Protein AF-A0A2V9C7G0-F1 (afdb_monomer_lite)

Foldseek 3Di:
DPDDDPPQFKWKKWWWKDFDQKIKIWIWIDGVPDQKIKIKIAIAGNVDGQQFPFQWKKFKDAPPDTFWIWTAHRRRMTIDMGGDDPRIWMWTQDPDPRAIGTADPVDQDPDDDPGGDIHTPDMDTDRPDD

Secondary structure (DSSP, 8-state):
-PPP-----EEEEEEEEEETTEEEEEEEEEETT-S-EEEEEEEEESSSTT---TT-EEEEEETTEEEEEEE--TTSEEEEEE---SSEEEEE---STT--EEE-TTS------SSSPPEEEEEEEEE---

Structure (mmCIF, N/CA/C/O backbone):
data_AF-A0A2V9C7G0-F1
#
_entry.id   AF-A0A2V9C7G0-F1
#
loop_
_atom_site.group_PDB
_atom_site.id
_atom_site.type_symbol
_atom_site.label_atom_id
_atom_site.label_alt_id
_atom_site.label_comp_id
_atom_site.label_asym_id
_atom_site.label_entity_id
_atom_site.label_seq_id
_atom_site.pdbx_PDB_ins_code
_atom_site.Cartn_x
_atom_site.Cartn_y
_atom_site.Cartn_z
_atom_site.occupancy
_atom_site.B_iso_or_equiv
_atom_site.auth_seq_id
_atom_site.auth_comp_id
_atom_site.auth_asym_id
_atom_site.auth_atom_id
_atom_site.pdbx_PDB_model_num
ATOM 1 N N . MET A 1 1 ? 37.658 14.203 0.163 1.00 39.94 1 MET A N 1
ATOM 2 C CA . MET A 1 1 ? 37.012 14.016 -1.154 1.00 39.94 1 MET A CA 1
ATOM 3 C C . MET A 1 1 ? 35.576 13.573 -0.912 1.00 39.94 1 MET A C 1
ATOM 5 O O . MET A 1 1 ? 35.425 12.513 -0.314 1.00 39.94 1 MET A O 1
ATOM 9 N N . PRO A 1 2 ? 34.526 14.333 -1.267 1.00 54.69 2 PRO A N 1
ATOM 10 C CA . PRO A 1 2 ? 33.180 13.785 -1.199 1.00 54.69 2 PRO A CA 1
ATOM 11 C C . PRO A 1 2 ? 33.005 12.821 -2.377 1.00 54.69 2 PRO A C 1
ATOM 13 O O . PRO A 1 2 ? 33.189 13.199 -3.533 1.00 54.69 2 PRO A O 1
ATOM 16 N N . ALA A 1 3 ? 32.723 11.554 -2.070 1.00 47.22 3 ALA A N 1
ATOM 17 C CA . ALA A 1 3 ? 32.370 10.556 -3.067 1.00 47.22 3 ALA A CA 1
ATOM 18 C C . ALA A 1 3 ? 31.130 11.045 -3.825 1.00 47.22 3 ALA A C 1
ATOM 20 O O . ALA A 1 3 ? 30.117 11.385 -3.212 1.00 47.22 3 ALA A O 1
ATOM 21 N N . GLY A 1 4 ? 31.244 11.130 -5.152 1.00 45.44 4 GLY A N 1
ATOM 22 C CA . GLY A 1 4 ? 30.190 11.617 -6.029 1.00 45.44 4 GLY A CA 1
ATOM 23 C C . GLY A 1 4 ? 28.888 10.864 -5.784 1.00 45.44 4 GLY A C 1
ATOM 24 O O . GLY A 1 4 ? 28.797 9.656 -6.002 1.00 45.44 4 GLY A O 1
ATOM 25 N N . LEU A 1 5 ? 27.880 11.602 -5.329 1.00 48.66 5 LEU A N 1
ATOM 26 C CA . LEU A 1 5 ? 26.501 11.156 -5.256 1.00 48.66 5 LEU A CA 1
ATOM 27 C C . LEU A 1 5 ? 26.054 10.822 -6.684 1.00 48.66 5 LEU A C 1
ATOM 29 O O . LEU A 1 5 ? 25.710 11.716 -7.456 1.00 48.66 5 LEU A O 1
ATOM 33 N N . ARG A 1 6 ? 26.059 9.538 -7.057 1.00 52.34 6 ARG A N 1
ATOM 34 C CA . ARG A 1 6 ? 25.324 9.051 -8.232 1.00 52.34 6 ARG A CA 1
ATOM 35 C C . ARG A 1 6 ? 23.835 9.219 -7.929 1.00 52.34 6 ARG A C 1
ATOM 37 O O . ARG A 1 6 ? 23.171 8.299 -7.470 1.00 52.34 6 ARG A O 1
ATOM 44 N N . THR A 1 7 ? 23.314 10.426 -8.124 1.00 52.03 7 THR A N 1
ATOM 45 C CA . THR A 1 7 ? 21.881 10.704 -8.026 1.00 52.03 7 THR A CA 1
ATOM 46 C C . THR A 1 7 ? 21.222 10.152 -9.284 1.00 52.03 7 THR A C 1
ATOM 48 O O . THR A 1 7 ? 21.052 10.842 -10.285 1.00 52.03 7 THR A O 1
ATOM 51 N N . GLN A 1 8 ? 20.893 8.859 -9.266 1.00 56.69 8 GLN A N 1
ATOM 52 C CA . GLN A 1 8 ? 20.008 8.287 -10.273 1.00 56.69 8 GLN A CA 1
ATOM 53 C C . GLN A 1 8 ? 18.669 9.019 -10.176 1.00 56.69 8 GLN A C 1
ATOM 55 O O . GLN A 1 8 ? 18.016 9.008 -9.134 1.00 56.69 8 GLN A O 1
ATOM 60 N N . GLN A 1 9 ? 18.288 9.702 -11.254 1.00 58.84 9 GLN A N 1
ATOM 61 C CA . GLN A 1 9 ? 17.050 10.468 -11.316 1.00 58.84 9 GLN A CA 1
ATOM 62 C C . GLN A 1 9 ? 15.864 9.540 -11.014 1.00 58.84 9 GLN A C 1
ATOM 64 O O . GLN A 1 9 ? 15.543 8.640 -11.796 1.00 58.84 9 GLN A O 1
ATOM 69 N N . ARG A 1 10 ? 15.240 9.742 -9.852 1.00 65.94 10 ARG A N 1
ATOM 70 C CA . ARG A 1 10 ? 14.148 8.915 -9.338 1.00 65.94 10 ARG A CA 1
ATOM 71 C C . ARG A 1 10 ? 12.840 9.667 -9.532 1.00 65.94 10 ARG A C 1
ATOM 73 O O . ARG A 1 10 ? 12.635 10.748 -8.983 1.00 65.94 10 ARG A O 1
ATOM 80 N N . LEU A 1 11 ? 11.949 9.106 -10.344 1.00 72.19 11 LEU A N 1
ATOM 81 C CA . LEU A 1 11 ? 10.609 9.653 -10.522 1.00 72.19 11 LEU A CA 1
ATOM 82 C C . LEU A 1 11 ? 9.749 9.194 -9.352 1.00 72.19 11 LEU A C 1
ATOM 84 O O . LEU A 1 11 ? 9.569 7.991 -9.163 1.00 72.19 11 LEU A O 1
ATOM 88 N N . SER A 1 12 ? 9.196 10.141 -8.594 1.00 81.31 12 SER A N 1
ATOM 89 C CA . SER A 1 12 ? 8.326 9.829 -7.462 1.00 81.31 12 SER A CA 1
ATOM 90 C C . SER A 1 12 ? 6.894 10.308 -7.700 1.00 81.31 12 SER A C 1
ATOM 92 O O . SER A 1 12 ? 6.633 11.384 -8.251 1.00 81.31 12 SER A O 1
ATOM 94 N N . ARG A 1 13 ? 5.927 9.475 -7.317 1.00 84.75 13 ARG A N 1
ATOM 95 C CA . ARG A 1 13 ? 4.498 9.801 -7.359 1.00 84.75 13 ARG A CA 1
ATOM 96 C C . ARG A 1 13 ? 3.891 9.510 -6.011 1.00 84.75 13 ARG A C 1
ATOM 98 O O . ARG A 1 13 ? 4.051 8.406 -5.505 1.00 84.75 13 ARG A O 1
ATOM 105 N N . GLN A 1 14 ? 3.183 10.487 -5.470 1.00 86.94 14 GLN A N 1
ATOM 106 C CA . GLN A 1 14 ? 2.513 10.368 -4.188 1.00 86.94 14 GLN A CA 1
ATOM 107 C C . GLN A 1 14 ? 1.003 10.439 -4.375 1.00 86.94 14 GLN A C 1
ATOM 109 O O . GLN A 1 14 ? 0.501 11.265 -5.146 1.00 86.94 14 GLN A O 1
ATOM 114 N N . TYR A 1 15 ? 0.294 9.574 -3.662 1.00 85.75 15 TYR A N 1
ATOM 115 C CA . TYR A 1 15 ? -1.156 9.491 -3.657 1.00 85.75 15 TYR A CA 1
ATOM 116 C C . TYR A 1 15 ? -1.651 9.417 -2.224 1.00 85.75 15 TYR A C 1
ATOM 118 O O . TYR A 1 15 ? -1.187 8.583 -1.453 1.00 85.75 15 TYR A O 1
ATOM 126 N N . LEU A 1 16 ? -2.647 10.236 -1.906 1.00 85.06 16 LEU A N 1
ATOM 127 C CA . LEU A 1 16 ? -3.347 10.164 -0.636 1.00 85.06 1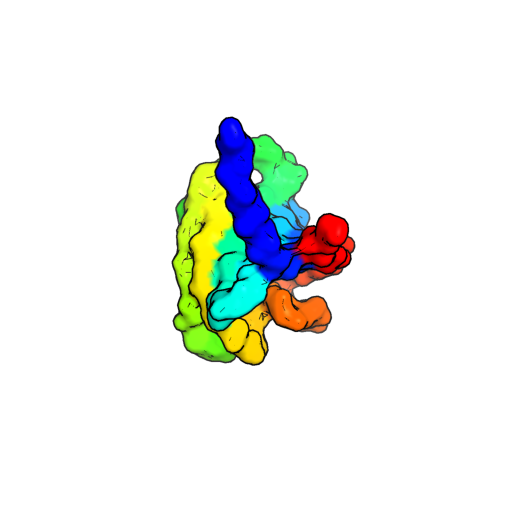6 LEU A CA 1
ATOM 128 C C . LEU A 1 16 ? -4.785 9.731 -0.886 1.00 85.06 16 LEU A C 1
ATOM 130 O O . LEU A 1 16 ? -5.549 10.412 -1.579 1.00 85.06 16 LEU A O 1
ATOM 134 N N . TYR A 1 17 ? -5.157 8.612 -0.281 1.00 83.19 17 TYR A N 1
ATOM 135 C CA . TYR A 1 17 ? -6.526 8.122 -0.248 1.00 83.19 17 TYR A CA 1
ATOM 136 C C . TYR A 1 17 ? -7.092 8.299 1.162 1.00 83.19 17 TYR A C 1
ATOM 138 O O . TYR A 1 17 ? -6.354 8.243 2.149 1.00 83.19 17 TYR A O 1
ATOM 146 N N . GLN A 1 18 ? -8.409 8.491 1.268 1.00 80.81 18 GLN A N 1
ATOM 147 C CA . GLN A 1 18 ? -9.125 8.510 2.551 1.00 80.81 18 GLN A CA 1
ATOM 148 C C . GLN A 1 18 ? -10.432 7.710 2.492 1.00 80.81 18 GLN A C 1
ATOM 150 O O . GLN A 1 18 ? -11.189 7.882 1.539 1.00 80.81 18 GLN A O 1
ATOM 155 N N . ALA A 1 19 ? -10.738 6.912 3.525 1.00 73.62 19 ALA A N 1
ATOM 156 C CA . ALA A 1 19 ? -12.109 6.488 3.814 1.00 73.62 19 ALA A CA 1
ATOM 157 C C . ALA A 1 19 ? -12.372 6.285 5.294 1.00 73.62 19 ALA A C 1
ATOM 159 O O . ALA A 1 19 ? -11.635 5.608 6.019 1.00 73.62 19 ALA A O 1
ATOM 160 N N . GLY A 1 20 ? -13.529 6.804 5.702 1.00 77.94 20 GLY A N 1
ATOM 161 C CA . GLY A 1 20 ? -13.915 6.850 7.099 1.00 77.94 20 GLY A CA 1
ATOM 162 C C . GLY A 1 20 ? -12.781 7.446 7.922 1.00 77.94 20 GLY A C 1
ATOM 163 O O . GLY A 1 20 ? -12.312 8.549 7.647 1.00 77.94 20 GLY A O 1
ATOM 164 N N . ASP A 1 21 ? -12.316 6.667 8.888 1.00 83.75 21 ASP A N 1
ATOM 165 C CA . ASP A 1 21 ? -11.341 7.118 9.870 1.00 83.75 21 ASP A CA 1
ATOM 166 C C . ASP A 1 21 ? -9.902 6.850 9.446 1.00 83.75 21 ASP A C 1
ATOM 168 O O . ASP A 1 21 ? -9.009 7.088 10.244 1.00 83.75 21 ASP A O 1
ATOM 172 N N . TYR A 1 22 ? -9.647 6.351 8.235 1.00 83.44 22 TYR A N 1
ATOM 173 C CA . TYR A 1 22 ? -8.292 6.028 7.805 1.00 83.44 22 TYR A CA 1
ATOM 174 C C . TYR A 1 22 ? -7.832 6.879 6.622 1.00 83.44 22 TYR A C 1
ATOM 176 O O . TYR A 1 22 ? -8.629 7.325 5.790 1.00 83.44 22 TYR A O 1
ATOM 184 N N . SER A 1 23 ? -6.518 7.062 6.546 1.00 87.50 23 SER A N 1
ATOM 185 C CA . SER A 1 23 ? -5.785 7.516 5.366 1.00 87.50 23 SER A CA 1
ATOM 186 C C . SER A 1 23 ? -4.804 6.438 4.905 1.00 87.50 23 SER A C 1
ATOM 188 O O . SER A 1 23 ? -4.327 5.630 5.704 1.00 87.50 23 SER A O 1
ATOM 190 N N . LEU A 1 24 ? -4.526 6.437 3.605 1.00 88.44 24 LEU A N 1
ATOM 191 C CA . LEU A 1 24 ? -3.502 5.624 2.973 1.00 88.44 24 LEU A CA 1
ATOM 192 C C . LEU A 1 24 ? -2.656 6.567 2.125 1.00 88.44 24 LEU A C 1
ATOM 194 O O . LEU A 1 24 ? -3.128 7.057 1.096 1.00 88.44 24 LEU A O 1
ATOM 198 N N . ASP A 1 25 ? -1.442 6.833 2.591 1.00 90.75 25 ASP A N 1
ATOM 199 C CA . ASP A 1 25 ? -0.419 7.526 1.814 1.00 90.75 25 ASP A CA 1
ATOM 200 C C . ASP A 1 25 ? 0.374 6.482 1.028 1.00 90.75 25 ASP A C 1
ATOM 202 O O . ASP A 1 25 ? 0.793 5.473 1.595 1.00 90.75 25 ASP A O 1
ATOM 206 N N . LEU A 1 26 ? 0.525 6.682 -0.279 1.00 91.19 26 LEU A N 1
ATOM 207 C CA . LEU A 1 26 ? 1.303 5.816 -1.159 1.00 91.19 26 LEU A CA 1
ATOM 208 C C . LEU A 1 26 ? 2.344 6.637 -1.893 1.00 91.19 26 LEU A C 1
ATOM 210 O O . LEU A 1 26 ? 2.012 7.623 -2.550 1.00 91.19 26 LEU A O 1
ATOM 214 N N . ARG A 1 27 ? 3.578 6.147 -1.893 1.00 91.06 27 ARG A N 1
ATOM 215 C CA . ARG A 1 27 ? 4.669 6.649 -2.711 1.00 91.06 27 ARG A CA 1
ATOM 216 C C . ARG A 1 27 ? 5.150 5.558 -3.652 1.00 91.06 27 ARG A C 1
ATOM 218 O O . ARG A 1 27 ? 5.508 4.464 -3.231 1.00 91.06 27 ARG A O 1
ATOM 225 N N . LEU A 1 28 ? 5.160 5.878 -4.937 1.00 89.62 28 LEU A N 1
ATOM 226 C CA . LEU A 1 28 ? 5.760 5.056 -5.972 1.00 89.62 28 LEU A CA 1
ATOM 227 C C . LEU A 1 28 ? 7.047 5.719 -6.420 1.00 89.62 28 LEU A C 1
ATOM 229 O O . LEU A 1 28 ? 7.030 6.886 -6.812 1.00 89.62 28 LEU A O 1
ATOM 233 N N . GLU A 1 29 ? 8.129 4.964 -6.398 1.00 88.88 29 GLU A N 1
ATOM 234 C CA . GLU A 1 29 ? 9.448 5.406 -6.810 1.00 88.88 29 GLU A CA 1
ATOM 235 C C . GLU A 1 29 ? 9.919 4.541 -7.967 1.00 88.88 29 GLU A C 1
ATOM 237 O O . GLU A 1 29 ? 9.961 3.315 -7.877 1.00 88.88 29 GLU A O 1
ATOM 242 N N . ASN A 1 30 ? 10.236 5.200 -9.076 1.00 83.38 30 ASN A N 1
ATOM 243 C CA . ASN A 1 30 ? 10.736 4.547 -10.269 1.00 83.38 30 ASN A CA 1
ATOM 244 C C . ASN A 1 30 ? 12.141 5.062 -10.552 1.00 83.38 30 ASN 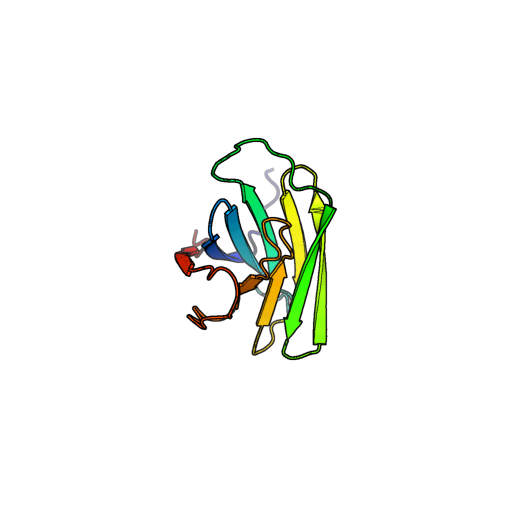A C 1
ATOM 246 O O . ASN A 1 30 ? 12.347 6.259 -10.775 1.00 83.38 30 ASN A O 1
ATOM 250 N N . GLU A 1 31 ? 13.105 4.156 -10.514 1.00 77.50 31 GLU A N 1
ATOM 251 C CA . GLU A 1 31 ? 14.497 4.463 -10.802 1.00 77.50 31 GLU A CA 1
ATOM 252 C C . GLU A 1 31 ? 14.758 4.307 -12.299 1.00 77.50 31 GLU A C 1
ATOM 254 O O . GLU A 1 31 ? 14.395 3.293 -12.898 1.00 77.50 31 GLU A O 1
ATOM 259 N N . ARG A 1 32 ? 15.379 5.311 -12.935 1.00 69.75 32 ARG A N 1
ATOM 260 C CA . ARG A 1 32 ? 15.751 5.192 -14.351 1.00 69.75 32 ARG A CA 1
ATOM 261 C C . ARG A 1 32 ? 16.673 3.987 -14.553 1.00 69.75 32 ARG A C 1
ATOM 263 O O . ARG A 1 32 ? 17.728 3.904 -13.935 1.00 69.75 32 ARG A O 1
ATOM 270 N N . GLY A 1 33 ? 16.280 3.098 -15.464 1.00 72.88 33 GLY A N 1
ATOM 271 C CA . GLY A 1 33 ? 17.020 1.874 -15.785 1.00 72.88 33 GLY A CA 1
ATOM 272 C C . GLY A 1 33 ? 16.591 0.648 -14.975 1.00 72.88 33 GLY A C 1
ATOM 273 O O . GLY A 1 33 ? 16.977 -0.459 -15.338 1.00 72.88 33 GLY A O 1
ATOM 274 N N . SER A 1 34 ? 15.756 0.813 -13.944 1.00 81.00 34 SER A N 1
ATOM 275 C CA . SER A 1 34 ? 15.121 -0.314 -13.261 1.00 81.00 34 SER A CA 1
ATOM 276 C C . SER A 1 34 ? 13.803 -0.682 -13.952 1.00 81.00 34 SER A C 1
ATOM 278 O O . SER A 1 34 ? 12.985 0.204 -14.216 1.00 81.00 34 SER A O 1
ATOM 280 N N . PRO A 1 35 ? 13.542 -1.975 -14.215 1.00 85.00 35 PRO A N 1
ATOM 281 C CA . PRO A 1 35 ? 12.226 -2.427 -14.654 1.00 85.00 35 PRO A CA 1
ATOM 282 C C . PRO A 1 35 ? 11.212 -2.467 -13.501 1.00 85.00 35 PRO A C 1
ATOM 284 O O . PRO A 1 35 ? 10.034 -2.715 -13.745 1.00 85.00 35 PRO A O 1
ATOM 287 N N . ARG A 1 36 ? 11.641 -2.249 -12.249 1.00 89.06 36 ARG A N 1
ATOM 288 C CA . ARG A 1 36 ? 10.793 -2.350 -11.058 1.00 89.06 36 ARG A CA 1
ATOM 289 C C . ARG A 1 36 ? 10.488 -0.999 -10.439 1.00 89.06 36 ARG A C 1
ATOM 291 O O . ARG A 1 36 ? 11.341 -0.120 -10.354 1.00 89.06 36 ARG A O 1
ATOM 298 N N . VAL A 1 37 ? 9.267 -0.902 -9.929 1.00 90.06 37 VAL A N 1
ATOM 299 C CA . VAL A 1 37 ? 8.771 0.217 -9.134 1.00 90.06 37 VAL A CA 1
ATOM 300 C C . VAL A 1 37 ? 8.828 -0.178 -7.666 1.00 90.06 37 VAL A C 1
ATOM 302 O O . VAL A 1 37 ? 8.258 -1.203 -7.282 1.00 90.06 37 VAL A O 1
ATOM 305 N N . ALA A 1 38 ? 9.440 0.663 -6.839 1.00 91.75 38 ALA A N 1
ATOM 306 C CA . ALA A 1 38 ? 9.307 0.568 -5.394 1.00 91.75 38 ALA A CA 1
ATOM 307 C C . ALA A 1 38 ? 8.001 1.245 -4.959 1.00 91.75 38 ALA A C 1
ATOM 309 O O . ALA A 1 38 ? 7.722 2.388 -5.324 1.00 91.75 38 ALA A O 1
ATOM 310 N N . LEU A 1 39 ? 7.182 0.532 -4.192 1.00 92.56 39 LEU A N 1
ATOM 311 C CA . LEU A 1 39 ? 5.953 1.036 -3.594 1.00 92.56 39 LEU A CA 1
ATOM 312 C C . LEU A 1 39 ? 6.110 1.028 -2.083 1.00 92.56 39 LEU A C 1
ATOM 314 O O . LEU A 1 39 ? 6.251 -0.028 -1.470 1.00 92.56 39 LEU A O 1
ATOM 318 N N . VAL A 1 40 ? 6.040 2.215 -1.498 1.00 93.75 40 VAL A N 1
ATOM 319 C CA . VAL A 1 40 ? 6.008 2.430 -0.054 1.00 93.75 40 VAL A CA 1
ATOM 320 C C . VAL A 1 40 ? 4.636 2.981 0.292 1.00 93.75 40 VAL A C 1
ATOM 322 O O . VAL A 1 40 ? 4.109 3.833 -0.425 1.00 93.75 40 VAL A O 1
ATOM 325 N N . GLY A 1 41 ? 4.035 2.497 1.368 1.00 92.69 41 GLY A N 1
ATOM 326 C CA . GLY A 1 41 ? 2.761 3.023 1.827 1.00 92.69 41 GLY A CA 1
ATOM 327 C C . GLY A 1 41 ? 2.652 3.069 3.335 1.00 92.69 41 GLY A C 1
ATOM 328 O O . GLY A 1 41 ? 3.314 2.309 4.035 1.00 92.69 41 GLY A O 1
ATOM 329 N N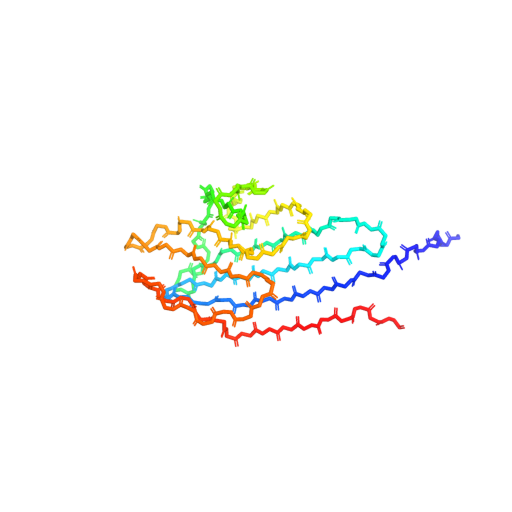 . GLN A 1 42 ? 1.787 3.953 3.823 1.00 92.25 42 GLN A N 1
ATOM 330 C CA . GLN A 1 42 ? 1.475 4.091 5.237 1.00 92.25 42 GLN A CA 1
ATOM 331 C C . GLN A 1 42 ? -0.036 4.150 5.451 1.00 92.25 42 GLN A C 1
ATOM 333 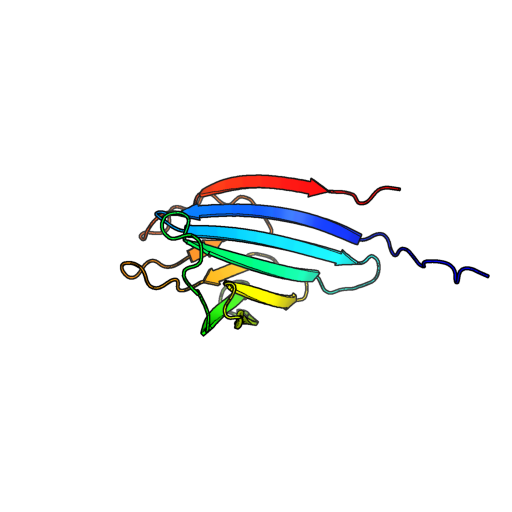O O . GLN A 1 42 ? -0.739 4.981 4.873 1.00 92.25 42 GLN A O 1
ATOM 338 N N . ILE A 1 43 ? -0.532 3.269 6.316 1.00 89.19 43 ILE A N 1
ATOM 339 C CA . ILE A 1 43 ? -1.926 3.227 6.757 1.00 89.19 43 ILE A CA 1
ATOM 340 C C . ILE A 1 43 ? -2.017 3.968 8.089 1.00 89.19 43 ILE A C 1
ATOM 342 O O . ILE A 1 43 ? -1.312 3.630 9.037 1.00 89.19 43 ILE A O 1
ATOM 346 N N . GLN A 1 44 ? -2.910 4.948 8.195 1.00 87.50 44 GLN A N 1
ATOM 347 C CA . GLN A 1 44 ? -3.076 5.740 9.417 1.00 87.50 44 GLN A CA 1
ATOM 348 C C . GLN A 1 44 ? -4.538 5.797 9.839 1.00 87.50 44 GLN A C 1
ATOM 350 O O . GLN A 1 44 ? -5.418 5.909 8.990 1.00 87.50 44 GLN A O 1
ATOM 355 N N . ASN A 1 45 ? -4.804 5.766 11.148 1.00 84.50 45 ASN A N 1
ATOM 356 C CA . ASN A 1 45 ? -6.113 6.114 11.697 1.00 84.50 45 ASN A CA 1
ATOM 357 C C . ASN A 1 45 ? -6.131 7.610 12.050 1.00 84.50 45 ASN A C 1
ATOM 359 O O . ASN A 1 45 ? -5.439 8.058 12.959 1.00 84.50 45 ASN A O 1
ATOM 363 N N . ARG A 1 46 ? -6.943 8.379 11.331 1.00 81.31 46 ARG A N 1
ATOM 364 C CA . ARG A 1 46 ? -7.106 9.829 11.453 1.00 81.31 46 ARG A CA 1
ATOM 365 C C . ARG A 1 46 ? -7.867 10.260 12.705 1.00 81.31 46 ARG A C 1
ATOM 367 O O . ARG A 1 46 ? -7.720 11.404 13.115 1.00 81.31 46 ARG A O 1
ATOM 374 N N . LYS A 1 47 ? -8.691 9.387 13.297 1.00 81.56 47 LYS A N 1
ATOM 375 C CA . LYS A 1 47 ? -9.408 9.680 14.553 1.00 81.56 47 LYS A CA 1
ATOM 376 C C . LYS A 1 47 ? -8.615 9.288 15.795 1.00 81.56 47 LYS A C 1
ATOM 378 O O . LYS A 1 47 ? -8.820 9.865 16.854 1.00 81.56 47 LYS A O 1
ATOM 383 N N . GLN A 1 48 ? -7.744 8.292 15.672 1.00 76.88 48 GLN A N 1
ATOM 384 C CA . GLN A 1 48 ? -6.922 7.767 16.758 1.00 76.88 48 GLN A CA 1
ATOM 385 C C . GLN A 1 48 ? -5.455 7.807 16.341 1.00 76.88 48 GLN A C 1
ATOM 387 O O . GLN A 1 48 ? -4.861 6.784 15.988 1.00 76.88 48 GLN A O 1
ATOM 392 N N . VAL A 1 49 ? -4.887 9.013 16.374 1.00 68.25 49 VAL A N 1
ATOM 393 C CA . VAL A 1 49 ? -3.460 9.235 16.130 1.00 68.25 49 VAL A CA 1
ATOM 394 C C . VAL A 1 49 ? -2.660 8.366 17.109 1.00 68.25 49 VAL A C 1
ATOM 396 O O . VAL A 1 49 ? -2.921 8.372 18.308 1.00 68.25 49 VAL A O 1
ATOM 399 N N . GLY A 1 50 ? -1.727 7.564 16.591 1.00 65.44 50 GLY A N 1
ATOM 400 C CA . GLY A 1 50 ? -0.905 6.649 17.394 1.00 65.44 50 GLY A CA 1
ATOM 401 C C . GLY A 1 50 ? -1.483 5.244 17.597 1.00 65.44 50 GLY A C 1
ATOM 402 O O . GLY A 1 50 ? -0.788 4.378 18.133 1.00 65.44 50 GLY A O 1
ATOM 403 N N . LYS A 1 51 ? -2.707 4.956 17.128 1.00 74.44 51 LYS A N 1
ATOM 404 C CA . LYS A 1 51 ? -3.193 3.571 17.080 1.00 74.44 51 LYS A CA 1
ATOM 405 C C . LYS A 1 51 ? -2.300 2.752 16.151 1.00 74.44 51 LYS A C 1
ATOM 407 O O . LYS A 1 51 ? -2.232 3.020 14.954 1.00 74.44 51 LYS A O 1
ATOM 412 N N . ARG A 1 52 ? -1.657 1.724 16.705 1.00 69.69 52 ARG A N 1
ATOM 413 C CA . ARG A 1 52 ? -0.811 0.806 15.939 1.00 69.69 52 ARG A CA 1
ATOM 414 C C . ARG A 1 52 ? -1.664 0.022 14.944 1.00 69.69 52 ARG A C 1
ATOM 416 O O . ARG A 1 52 ? -2.595 -0.678 15.338 1.00 69.69 52 ARG A O 1
ATOM 423 N N . LEU A 1 53 ? -1.323 0.130 13.665 1.00 72.38 53 LEU A N 1
ATOM 424 C CA . LEU A 1 53 ? -1.911 -0.645 12.568 1.00 72.38 53 LEU A CA 1
ATOM 425 C C . LEU A 1 53 ? -0.884 -1.645 12.041 1.00 72.38 53 LEU A C 1
ATOM 427 O O . LEU A 1 53 ? -0.614 -1.714 10.844 1.00 72.38 53 LEU A O 1
ATOM 431 N N . GLY A 1 54 ? -0.291 -2.394 12.970 1.00 78.12 54 GLY A N 1
ATOM 432 C CA . GLY A 1 54 ? 0.636 -3.471 12.655 1.00 78.12 54 GLY A CA 1
ATOM 433 C C . GLY A 1 54 ? -0.060 -4.711 12.133 1.00 78.12 54 GLY A C 1
ATOM 434 O O . GLY A 1 54 ? -1.233 -4.957 12.418 1.00 78.12 54 GLY A O 1
ATOM 435 N N . SER A 1 55 ? 0.702 -5.499 11.385 1.00 86.19 55 SER A N 1
ATOM 436 C CA . SER A 1 55 ? 0.293 -6.808 10.891 1.00 86.19 55 SER A CA 1
ATOM 437 C C . SER A 1 55 ? -0.896 -6.769 9.924 1.00 86.19 55 SER A C 1
ATOM 439 O O . SER A 1 55 ? -1.642 -7.742 9.821 1.00 86.19 55 SER A O 1
ATOM 441 N N . VAL A 1 56 ? -1.090 -5.660 9.200 1.00 87.25 56 VAL A N 1
ATOM 442 C CA . VAL A 1 56 ? -2.100 -5.570 8.137 1.00 87.25 56 VAL A CA 1
ATOM 443 C C . VAL A 1 56 ? -1.493 -6.128 6.849 1.00 87.25 56 VAL A C 1
ATOM 445 O O . VAL A 1 56 ? -0.527 -5.551 6.347 1.00 87.25 56 VAL A O 1
ATOM 448 N N . PRO A 1 57 ? -2.023 -7.229 6.287 1.00 90.88 57 PRO A N 1
ATOM 449 C CA . PRO A 1 57 ? -1.525 -7.760 5.027 1.00 90.88 57 PRO A CA 1
ATOM 450 C C . PRO A 1 57 ? -1.934 -6.840 3.877 1.00 90.88 57 PRO A C 1
ATOM 452 O O . PRO A 1 57 ? -3.090 -6.444 3.771 1.00 90.88 57 PRO A O 1
ATOM 455 N N . VAL A 1 58 ? -1.006 -6.531 2.987 1.00 91.50 58 VAL A N 1
ATOM 456 C CA . VAL A 1 58 ? -1.220 -5.704 1.802 1.00 91.50 58 VAL A CA 1
ATOM 457 C C . VAL A 1 58 ? -0.866 -6.520 0.572 1.00 91.50 58 VAL A C 1
ATOM 459 O O . VAL A 1 58 ? 0.178 -7.167 0.531 1.00 91.50 58 VAL A O 1
ATOM 462 N N . GLN A 1 59 ? -1.726 -6.495 -0.442 1.00 93.75 59 GLN A N 1
ATOM 463 C CA . GLN A 1 59 ? -1.497 -7.222 -1.691 1.00 93.75 59 GLN A CA 1
ATOM 464 C C . GLN A 1 59 ? -1.610 -6.271 -2.873 1.00 93.75 59 GLN A C 1
ATOM 466 O O . GLN A 1 59 ? -2.580 -5.526 -2.979 1.00 93.75 59 GLN A O 1
ATOM 471 N N . LEU A 1 60 ? -0.651 -6.323 -3.787 1.00 93.25 60 LEU A N 1
ATOM 472 C CA . LEU A 1 60 ? -0.745 -5.666 -5.080 1.00 93.25 60 LEU A CA 1
ATOM 473 C C . LEU A 1 60 ? -1.131 -6.699 -6.131 1.00 93.25 60 LEU A C 1
ATOM 475 O O . LEU A 1 60 ? -0.476 -7.731 -6.265 1.00 93.25 60 LEU A O 1
ATOM 479 N N . LEU A 1 61 ? -2.186 -6.413 -6.884 1.00 91.69 61 LEU A N 1
ATOM 480 C CA . LEU A 1 61 ? -2.714 -7.294 -7.913 1.00 91.69 61 LEU A CA 1
ATOM 481 C C . LEU A 1 61 ? -2.723 -6.616 -9.281 1.00 91.69 61 LEU A C 1
ATOM 483 O O . LEU A 1 61 ? -2.950 -5.413 -9.378 1.00 91.69 61 LEU A O 1
ATOM 487 N N . SER A 1 62 ? -2.579 -7.409 -10.341 1.00 89.06 62 SER A N 1
ATOM 488 C CA . SER A 1 62 ? -2.993 -7.055 -11.701 1.00 89.06 62 SER A CA 1
ATOM 489 C C . SER A 1 62 ? -4.055 -8.050 -12.152 1.00 89.06 62 SER A C 1
ATOM 491 O O . SER A 1 62 ? -3.822 -9.258 -12.226 1.00 89.06 62 SER A O 1
ATOM 493 N N . GLY A 1 63 ? -5.279 -7.565 -12.372 1.00 87.69 63 GLY A N 1
ATOM 494 C CA . GLY A 1 63 ? -6.416 -8.459 -12.595 1.00 87.69 63 GLY A CA 1
ATOM 495 C C . GLY A 1 63 ? -6.604 -9.416 -11.409 1.00 87.69 63 GLY A C 1
ATOM 496 O O . GLY A 1 63 ? -6.934 -8.963 -10.314 1.00 87.69 63 GLY A O 1
ATOM 497 N N . LYS A 1 64 ? -6.427 -10.724 -11.628 1.00 86.75 64 LYS A N 1
ATOM 498 C CA . LYS A 1 64 ? -6.516 -11.772 -10.588 1.00 86.75 64 LYS A CA 1
ATOM 499 C C . LYS A 1 64 ? -5.150 -12.217 -10.046 1.00 86.75 64 LYS A C 1
ATOM 501 O O . LYS A 1 64 ? -5.110 -12.959 -9.072 1.00 86.75 64 LYS A O 1
ATOM 506 N N . GLN A 1 65 ? -4.055 -11.792 -10.672 1.00 91.69 65 GLN A N 1
ATOM 507 C CA . GLN A 1 65 ? -2.706 -12.192 -10.291 1.00 91.69 65 GLN A CA 1
ATOM 508 C C . GLN A 1 65 ? -2.191 -11.295 -9.172 1.00 91.69 65 GLN A C 1
ATOM 510 O O . GLN A 1 65 ? -2.281 -10.072 -9.268 1.00 91.69 65 GLN A O 1
ATOM 515 N N . VAL A 1 66 ? -1.616 -11.898 -8.135 1.00 93.19 66 VAL A N 1
ATOM 516 C CA . VAL A 1 66 ? -0.863 -11.178 -7.107 1.00 93.19 66 VAL A CA 1
ATOM 517 C C . VAL A 1 66 ? 0.539 -10.907 -7.649 1.00 93.19 66 VAL A C 1
ATOM 519 O O . VAL A 1 66 ? 1.254 -11.841 -7.997 1.00 93.19 66 VAL A O 1
ATOM 522 N N . LEU A 1 67 ? 0.914 -9.633 -7.744 1.00 93.31 67 LEU A N 1
ATOM 523 C CA . LEU A 1 67 ? 2.245 -9.202 -8.176 1.00 93.31 67 LEU A CA 1
ATOM 524 C C . LEU A 1 67 ? 3.215 -9.077 -7.003 1.00 93.31 67 LEU A C 1
ATOM 526 O O . LEU A 1 67 ? 4.389 -9.389 -7.148 1.00 93.31 67 LEU A O 1
ATOM 530 N N . ALA A 1 68 ? 2.724 -8.610 -5.854 1.00 94.19 68 ALA A N 1
ATOM 531 C CA . ALA A 1 68 ? 3.524 -8.440 -4.651 1.00 94.19 68 ALA A CA 1
ATOM 532 C C . ALA A 1 68 ? 2.646 -8.475 -3.396 1.00 94.19 68 ALA A C 1
ATOM 534 O O . ALA A 1 68 ? 1.437 -8.222 -3.453 1.00 94.19 68 ALA A O 1
ATOM 535 N N . GLN A 1 69 ? 3.257 -8.787 -2.256 1.00 95.56 69 GLN A N 1
ATOM 536 C CA . GLN A 1 69 ? 2.607 -8.781 -0.950 1.00 95.56 69 GLN A CA 1
ATOM 537 C C . GLN A 1 69 ? 3.556 -8.208 0.098 1.00 95.56 69 GLN A C 1
ATOM 539 O O . GLN A 1 69 ? 4.768 -8.380 0.003 1.00 95.56 69 GLN A O 1
ATOM 544 N N . ALA A 1 70 ? 2.992 -7.552 1.102 1.00 95.25 70 ALA A N 1
ATOM 545 C CA . ALA A 1 70 ? 3.712 -7.089 2.277 1.00 95.25 70 ALA A CA 1
ATOM 546 C C . ALA A 1 70 ? 2.802 -7.159 3.501 1.00 95.25 70 ALA A C 1
ATOM 548 O O . ALA A 1 70 ? 1.590 -7.324 3.382 1.00 95.25 70 ALA A O 1
ATOM 549 N N . THR A 1 71 ? 3.382 -6.977 4.678 1.00 93.44 71 THR A N 1
ATOM 550 C CA . THR A 1 71 ? 2.638 -6.822 5.926 1.00 93.44 71 THR A CA 1
ATOM 551 C C . THR A 1 71 ? 3.088 -5.529 6.583 1.00 93.44 71 THR A C 1
ATOM 553 O O . THR A 1 71 ? 4.286 -5.256 6.625 1.00 93.44 71 THR A O 1
ATOM 556 N N . SER A 1 72 ? 2.145 -4.725 7.077 1.00 91.56 72 SER A N 1
ATOM 557 C CA . SER A 1 72 ? 2.491 -3.460 7.720 1.00 91.56 72 SER A CA 1
ATOM 558 C C . SER A 1 72 ? 3.227 -3.658 9.047 1.00 91.56 72 SER A C 1
ATOM 560 O O . SER A 1 72 ? 2.917 -4.561 9.832 1.00 91.56 72 SER A O 1
ATOM 562 N N . ASN A 1 73 ? 4.178 -2.771 9.329 1.00 92.19 73 ASN A N 1
ATOM 563 C CA . ASN A 1 73 ? 4.828 -2.667 10.631 1.00 92.19 73 ASN A CA 1
ATOM 564 C C . ASN A 1 73 ? 3.900 -1.993 11.665 1.00 92.19 73 ASN A C 1
ATOM 566 O O . ASN A 1 73 ? 2.794 -1.553 11.351 1.00 92.19 73 ASN A O 1
ATOM 570 N N . SER A 1 74 ? 4.348 -1.868 12.917 1.00 88.50 74 SER A N 1
ATOM 571 C CA . SER A 1 74 ? 3.568 -1.256 14.008 1.00 88.50 74 SER A CA 1
ATOM 572 C C . SER A 1 74 ? 3.145 0.201 13.756 1.00 88.50 74 SER A C 1
ATOM 574 O O . SER A 1 74 ? 2.158 0.645 14.350 1.00 88.50 74 SER A O 1
ATOM 576 N N . LEU A 1 75 ? 3.847 0.917 12.872 1.00 88.31 75 LEU A N 1
ATOM 577 C CA . LEU A 1 75 ? 3.548 2.283 12.428 1.00 88.31 75 LEU A CA 1
ATOM 578 C C . LEU A 1 75 ? 2.594 2.329 11.220 1.00 88.31 75 LEU A C 1
ATOM 580 O O . LEU A 1 75 ? 2.254 3.413 10.745 1.00 88.31 75 LEU A O 1
ATOM 584 N N . GLY A 1 76 ? 2.141 1.168 10.736 1.00 90.12 76 GLY A N 1
ATOM 585 C CA . GLY A 1 76 ? 1.261 1.046 9.576 1.00 90.12 76 GLY A CA 1
ATOM 586 C C . GLY A 1 76 ? 1.984 1.153 8.233 1.00 90.12 76 GLY A C 1
ATOM 587 O O . GLY A 1 76 ? 1.313 1.234 7.205 1.00 90.12 76 GLY A O 1
ATOM 588 N N . GLU A 1 77 ? 3.317 1.159 8.220 1.00 93.56 77 GLU A N 1
ATOM 589 C CA . GLU A 1 77 ? 4.121 1.270 7.002 1.00 93.56 77 GLU A CA 1
ATOM 590 C C . GLU A 1 77 ? 4.363 -0.096 6.370 1.00 93.56 77 GLU A C 1
ATOM 592 O O . GLU A 1 77 ? 4.541 -1.095 7.067 1.00 93.56 77 GLU A O 1
ATOM 597 N N . PHE A 1 78 ? 4.411 -0.141 5.045 1.00 94.25 78 PHE A N 1
ATOM 598 C CA . PHE A 1 78 ? 4.757 -1.327 4.276 1.00 94.25 78 PHE A CA 1
ATOM 599 C C . PHE A 1 78 ? 5.530 -0.932 3.019 1.00 94.25 78 PHE A C 1
ATOM 601 O O . PHE A 1 78 ? 5.382 0.175 2.497 1.00 94.25 78 PHE A O 1
ATOM 608 N N . GLN A 1 79 ? 6.326 -1.866 2.507 1.00 95.31 79 GLN A N 1
ATOM 609 C CA . GLN A 1 79 ? 7.088 -1.691 1.278 1.00 95.31 79 GLN A CA 1
ATOM 610 C C . GLN A 1 79 ? 7.019 -2.960 0.433 1.00 95.31 79 GLN A C 1
ATOM 612 O O . GLN A 1 79 ? 7.029 -4.070 0.963 1.00 95.31 79 GLN A O 1
ATOM 617 N N . MET A 1 80 ? 6.948 -2.788 -0.884 1.00 94.75 80 MET A N 1
ATOM 618 C CA . MET A 1 80 ? 7.046 -3.864 -1.864 1.00 94.75 80 MET A CA 1
ATOM 619 C C . MET A 1 80 ? 7.611 -3.348 -3.186 1.00 94.75 80 MET A C 1
ATOM 621 O O . MET A 1 80 ? 7.572 -2.151 -3.463 1.00 94.75 80 MET A O 1
ATOM 625 N N . GLU A 1 81 ? 8.086 -4.258 -4.027 1.00 93.81 81 GLU A N 1
ATOM 626 C CA . GLU A 1 81 ? 8.515 -3.956 -5.390 1.00 93.81 81 GLU A CA 1
ATOM 627 C C . GLU A 1 81 ? 7.706 -4.771 -6.388 1.00 93.81 81 GLU A C 1
ATOM 629 O O . GLU A 1 81 ? 7.298 -5.897 -6.103 1.00 93.81 81 GLU A O 1
ATOM 634 N N . TYR A 1 82 ? 7.471 -4.203 -7.566 1.00 92.00 82 TYR A N 1
ATOM 635 C CA . TYR A 1 82 ? 6.745 -4.881 -8.631 1.00 92.00 82 TYR A CA 1
ATOM 636 C C . TYR A 1 82 ? 7.162 -4.355 -10.003 1.00 92.00 82 TYR A C 1
ATOM 638 O O . TYR A 1 82 ? 7.637 -3.227 -10.140 1.00 92.00 82 TYR A O 1
ATOM 646 N N . GLU A 1 83 ? 6.953 -5.164 -11.035 1.00 89.75 83 GLU A N 1
ATOM 647 C CA . GLU A 1 83 ? 7.099 -4.721 -12.422 1.00 89.75 83 GLU A CA 1
ATOM 648 C C . GLU A 1 83 ? 5.816 -4.014 -12.890 1.00 89.75 83 GLU A C 1
ATOM 650 O O . GLU A 1 83 ? 4.714 -4.517 -12.631 1.00 89.75 83 GLU A O 1
ATOM 655 N N . PRO A 1 84 ? 5.911 -2.855 -13.572 1.00 84.62 84 PRO A N 1
ATOM 656 C CA . PRO A 1 84 ? 4.756 -2.129 -14.078 1.00 84.62 84 PRO A CA 1
ATOM 657 C C . PRO A 1 84 ? 3.806 -3.026 -14.872 1.00 84.62 84 PRO A C 1
ATOM 659 O O . PRO A 1 84 ? 4.189 -3.675 -15.840 1.00 84.62 84 PRO A O 1
ATOM 662 N N . SER A 1 85 ? 2.530 -3.002 -14.499 1.00 84.75 85 SER A N 1
ATOM 663 C CA . SER A 1 85 ? 1.479 -3.745 -15.190 1.00 84.75 85 SER A CA 1
ATOM 664 C C . SER A 1 85 ? 0.226 -2.889 -15.354 1.00 84.75 85 SER A C 1
ATOM 666 O O . SER A 1 85 ? 0.058 -1.853 -14.706 1.00 84.75 85 SER A O 1
ATOM 668 N N . LYS A 1 86 ? -0.671 -3.305 -16.250 1.00 82.44 86 LYS A N 1
ATOM 669 C CA . LYS A 1 86 ? -1.992 -2.687 -16.409 1.00 82.44 86 LYS A CA 1
ATOM 670 C C . LYS A 1 86 ? -2.930 -3.178 -15.302 1.00 82.44 86 LYS A C 1
ATOM 672 O O . LYS A 1 86 ? -2.733 -4.247 -14.729 1.00 82.44 86 LYS A O 1
ATOM 677 N N . HIS A 1 87 ? -3.982 -2.408 -15.026 1.00 84.00 87 HIS A N 1
ATOM 678 C CA . HIS A 1 87 ? -5.047 -2.777 -14.079 1.00 84.00 87 HIS A CA 1
ATOM 679 C C . HIS A 1 87 ? -4.547 -3.113 -12.666 1.00 84.00 87 HIS A C 1
ATOM 681 O O . HIS A 1 87 ? -5.039 -4.054 -12.035 1.00 84.00 87 HIS A O 1
ATOM 687 N N . LEU A 1 88 ? -3.571 -2.339 -12.186 1.00 86.62 88 LEU A N 1
ATOM 688 C CA . LEU A 1 88 ? -3.056 -2.478 -10.831 1.00 86.62 88 LEU A CA 1
ATOM 689 C C . LEU A 1 88 ? -4.139 -2.150 -9.808 1.00 86.62 88 LEU A C 1
ATOM 691 O O . LEU A 1 88 ? -4.893 -1.186 -9.981 1.00 86.62 88 LEU A O 1
ATOM 695 N N . ARG A 1 89 ? -4.194 -2.954 -8.748 1.00 88.62 89 ARG A N 1
ATOM 696 C CA . ARG A 1 89 ? -5.124 -2.818 -7.627 1.00 88.62 89 ARG A CA 1
ATOM 697 C C . ARG A 1 89 ? -4.401 -3.167 -6.340 1.00 88.62 89 ARG A C 1
ATOM 699 O O . ARG A 1 89 ? -3.876 -4.269 -6.212 1.00 88.62 89 ARG A O 1
ATOM 706 N N . LEU A 1 90 ? -4.342 -2.228 -5.405 1.00 88.31 90 LEU A N 1
ATOM 707 C CA . LEU A 1 90 ? -3.782 -2.452 -4.080 1.00 88.31 90 LEU A CA 1
ATOM 708 C C . LEU A 1 90 ? -4.912 -2.797 -3.111 1.00 88.31 90 LEU A C 1
ATOM 710 O O . LEU A 1 90 ? -5.869 -2.033 -2.966 1.00 88.31 90 LEU A O 1
ATOM 714 N N . TYR A 1 91 ? -4.774 -3.943 -2.456 1.00 86.12 91 TYR A N 1
ATOM 715 C CA . TYR A 1 91 ? -5.701 -4.468 -1.473 1.00 86.12 91 TYR A CA 1
ATOM 716 C C . TYR A 1 91 ? -5.164 -4.278 -0.060 1.00 86.12 91 TYR A C 1
ATOM 718 O O . TYR A 1 91 ? -4.100 -4.795 0.279 1.00 86.12 91 TYR A O 1
ATOM 726 N N . VAL A 1 92 ? -5.937 -3.570 0.767 1.00 85.62 92 VAL A N 1
ATOM 727 C CA . VAL A 1 92 ? -5.628 -3.327 2.182 1.00 85.62 92 VAL A CA 1
ATOM 728 C C . VAL A 1 92 ? -6.874 -3.647 3.028 1.00 85.62 92 VAL A C 1
ATOM 730 O O . VAL A 1 92 ? -7.849 -2.891 3.000 1.00 85.62 92 VAL A O 1
ATOM 733 N N . PRO A 1 93 ? -6.902 -4.761 3.779 1.00 77.50 93 PRO A N 1
ATOM 734 C CA . PRO A 1 93 ? -8.013 -5.148 4.635 1.00 77.50 93 PRO A CA 1
ATOM 735 C C . PRO A 1 93 ? -7.886 -4.469 6.004 1.00 77.50 93 PRO A C 1
ATOM 737 O O . PRO A 1 93 ? -7.510 -5.088 7.000 1.00 77.50 93 PRO A O 1
ATOM 740 N N . VAL A 1 94 ? -8.206 -3.178 6.075 1.00 70.81 94 VAL A N 1
ATOM 741 C CA . VAL A 1 94 ? -8.245 -2.471 7.362 1.00 70.81 94 VAL A CA 1
ATOM 742 C C . VAL A 1 94 ? -9.508 -2.896 8.115 1.00 70.81 94 VAL A C 1
ATOM 744 O O . VAL A 1 94 ? -10.631 -2.668 7.659 1.00 70.81 94 VAL A O 1
ATOM 747 N N . ARG A 1 95 ? -9.352 -3.541 9.277 1.00 61.28 95 ARG A N 1
ATOM 748 C CA . ARG A 1 95 ? -10.482 -4.007 10.097 1.00 61.28 95 ARG A CA 1
ATOM 749 C C . ARG A 1 95 ? -11.163 -2.831 10.805 1.00 61.28 95 ARG A C 1
ATOM 751 O O . ARG A 1 95 ? -10.976 -2.608 11.994 1.00 61.28 95 ARG A O 1
ATOM 758 N N . GLN A 1 96 ? -12.008 -2.104 10.084 1.00 50.56 96 GLN A N 1
ATOM 759 C CA . GLN A 1 96 ? -13.094 -1.330 10.680 1.00 50.56 96 GLN A CA 1
ATOM 760 C C . GLN A 1 96 ? -14.354 -1.561 9.844 1.00 50.56 96 GLN A C 1
ATOM 762 O O . GLN A 1 96 ? -14.427 -1.170 8.679 1.00 50.56 96 GLN A O 1
ATOM 767 N N . ALA A 1 97 ? -15.327 -2.264 10.430 1.00 44.50 97 ALA A N 1
ATOM 768 C CA . ALA A 1 97 ? -16.609 -2.600 9.804 1.00 44.50 97 ALA A CA 1
ATOM 769 C C . ALA A 1 97 ? -16.520 -3.369 8.459 1.00 44.50 97 ALA A C 1
ATOM 771 O O . ALA A 1 97 ? -17.302 -3.104 7.550 1.00 44.50 97 ALA A O 1
ATOM 772 N N . GLY A 1 98 ? -15.565 -4.300 8.300 1.00 46.38 98 GLY A N 1
ATOM 773 C CA . GLY A 1 98 ? -15.505 -5.190 7.123 1.00 46.38 98 GLY A CA 1
ATOM 774 C C . GLY A 1 98 ? -15.199 -4.496 5.787 1.00 46.38 98 GLY A C 1
ATOM 775 O O . GLY A 1 98 ? -15.527 -5.023 4.724 1.00 46.38 98 GLY A O 1
ATOM 776 N N . LYS A 1 99 ? -14.604 -3.299 5.821 1.00 51.25 99 LYS A N 1
ATOM 777 C CA . LYS A 1 99 ? -14.373 -2.482 4.624 1.00 51.25 99 LYS A CA 1
ATOM 778 C C . LYS A 1 99 ? -13.131 -2.952 3.860 1.00 51.25 99 LYS A C 1
ATOM 780 O O . LYS A 1 99 ? -12.091 -3.235 4.447 1.00 51.25 99 LYS A O 1
ATOM 785 N N . ARG A 1 100 ? -13.271 -3.054 2.537 1.00 54.75 100 ARG A N 1
ATOM 786 C CA . ARG A 1 100 ? -12.261 -3.548 1.589 1.00 54.75 100 ARG A CA 1
ATOM 787 C C . ARG A 1 100 ? -11.775 -2.377 0.748 1.00 54.75 100 ARG A C 1
ATOM 789 O O . ARG A 1 100 ? -12.597 -1.589 0.289 1.00 54.75 100 ARG A O 1
ATOM 796 N N . VAL A 1 101 ? -10.469 -2.281 0.540 1.00 60.03 101 VAL A N 1
ATOM 797 C CA . VAL A 1 101 ? -9.865 -1.201 -0.246 1.00 60.03 101 VAL A CA 1
ATOM 798 C C . VAL A 1 101 ? -9.311 -1.783 -1.533 1.00 60.03 101 VAL A C 1
ATOM 800 O O . VAL A 1 101 ? -8.622 -2.794 -1.490 1.00 60.03 101 VAL A O 1
ATOM 803 N N . ASP A 1 102 ? -9.649 -1.162 -2.656 1.00 61.34 102 ASP A N 1
ATOM 804 C CA . ASP A 1 102 ? -9.101 -1.455 -3.977 1.00 61.34 102 ASP A CA 1
ATOM 805 C C . ASP A 1 102 ? -8.745 -0.094 -4.584 1.00 61.34 102 ASP A C 1
ATOM 807 O O . ASP A 1 102 ? -9.634 0.706 -4.882 1.00 61.34 102 ASP A O 1
ATOM 811 N N . VAL A 1 103 ? -7.451 0.226 -4.641 1.00 64.00 103 VAL A N 1
ATOM 812 C CA . VAL A 1 103 ? -6.962 1.471 -5.254 1.00 64.00 103 VAL A CA 1
ATOM 813 C C . VAL A 1 103 ? -6.078 1.151 -6.443 1.00 64.00 103 VAL A C 1
ATOM 815 O O . VAL A 1 103 ? -5.247 0.249 -6.376 1.00 64.00 103 VAL A O 1
ATOM 818 N N . SER A 1 104 ? -6.234 1.903 -7.532 1.00 63.84 104 SER A N 1
ATOM 819 C CA . SER A 1 104 ? -5.384 1.762 -8.711 1.00 63.84 104 SER A CA 1
ATOM 820 C C . SER A 1 104 ? -4.194 2.723 -8.656 1.00 63.84 104 SER A C 1
ATOM 822 O O . SER A 1 104 ? -4.383 3.922 -8.847 1.00 63.84 104 SER A O 1
ATOM 824 N N . PRO A 1 105 ? -2.956 2.237 -8.451 1.00 57.53 105 PRO A N 1
ATOM 825 C CA . PRO A 1 105 ? -1.774 3.101 -8.402 1.00 57.53 105 PRO A CA 1
ATOM 826 C C . PRO A 1 105 ? -1.364 3.695 -9.768 1.00 57.53 105 PRO A C 1
ATOM 828 O O . PRO A 1 105 ? -0.521 4.594 -9.823 1.00 57.53 105 PRO A O 1
ATOM 831 N N . SER A 1 106 ? -1.953 3.225 -10.879 1.00 48.78 106 SER A N 1
ATOM 832 C CA . SER A 1 106 ? -1.636 3.677 -12.244 1.00 48.78 106 SER A CA 1
ATOM 833 C C . SER A 1 106 ? -2.593 4.731 -12.824 1.00 48.78 106 SER A C 1
ATOM 835 O O . SER A 1 106 ? -2.222 5.394 -13.790 1.00 48.78 106 SER A O 1
ATOM 837 N N . GLN A 1 107 ? -3.795 4.914 -12.265 1.00 46.91 107 GLN A N 1
ATOM 838 C CA . GLN A 1 107 ? -4.805 5.883 -12.725 1.00 46.91 107 GLN A CA 1
ATOM 839 C C . GLN A 1 107 ? -5.726 6.290 -11.560 1.00 46.91 107 GLN A C 1
ATOM 841 O O . GLN A 1 107 ? -6.064 5.429 -10.747 1.00 46.91 107 GLN A O 1
ATOM 846 N N . PRO A 1 108 ? -6.199 7.551 -11.487 1.00 37.31 108 PRO A N 1
ATOM 847 C CA . PRO A 1 108 ? -7.247 7.941 -10.548 1.00 37.31 108 PRO A CA 1
ATOM 848 C C . PRO A 1 108 ? -8.566 7.286 -10.977 1.00 37.31 108 PRO A C 1
ATOM 850 O O . PRO A 1 108 ? -9.352 7.856 -11.727 1.00 37.31 108 PRO A O 1
ATOM 853 N N . VAL A 1 109 ? -8.805 6.045 -10.555 1.00 43.19 109 VAL A N 1
ATOM 854 C CA . VAL A 1 109 ? -10.069 5.366 -10.837 1.00 43.19 109 VAL A CA 1
ATOM 855 C C . VAL A 1 109 ? -11.039 5.668 -9.703 1.00 43.19 109 VAL A C 1
ATOM 857 O O . VAL A 1 109 ? -11.001 5.053 -8.641 1.00 43.19 109 VAL A O 1
ATOM 860 N N . GLY A 1 110 ? -11.961 6.593 -9.959 1.00 37.91 110 GLY A N 1
ATOM 861 C CA . GLY A 1 110 ? -13.226 6.658 -9.241 1.00 37.91 110 GLY A CA 1
ATOM 862 C C . GLY A 1 110 ? -14.097 5.465 -9.635 1.00 37.91 110 GLY A C 1
ATOM 863 O O . GLY A 1 110 ? -14.976 5.599 -10.479 1.00 37.91 110 GLY A O 1
ATOM 864 N N . ARG A 1 111 ? -13.864 4.279 -9.058 1.00 40.84 111 ARG A N 1
ATOM 865 C CA . ARG A 1 111 ? -14.836 3.175 -9.132 1.00 40.84 111 ARG A CA 1
ATOM 866 C C . ARG A 1 111 ? -15.391 2.890 -7.753 1.00 40.84 111 ARG A C 1
ATOM 868 O O . ARG A 1 111 ? -14.700 2.410 -6.867 1.00 40.84 111 ARG A O 1
ATOM 875 N N . LYS A 1 112 ? -16.683 3.175 -7.622 1.00 39.44 112 LYS A N 1
ATOM 876 C CA . LYS A 1 112 ? -17.522 2.926 -6.454 1.00 39.44 112 LYS A CA 1
ATOM 877 C C . LYS A 1 112 ? -17.596 1.416 -6.191 1.00 39.44 112 LYS A C 1
ATOM 879 O O . LYS A 1 112 ? -18.430 0.719 -6.766 1.00 39.44 112 LYS A O 1
ATOM 884 N N . THR A 1 113 ? -16.715 0.885 -5.351 1.00 41.75 113 THR A N 1
ATOM 885 C CA . THR A 1 113 ? -16.880 -0.449 -4.765 1.00 41.75 113 THR A CA 1
ATOM 886 C C . T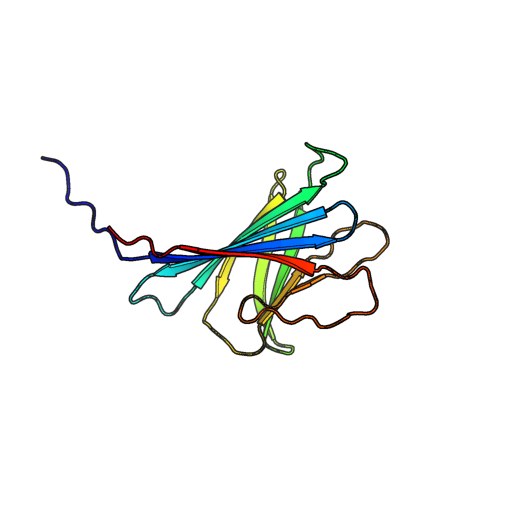HR A 1 113 ? -17.929 -0.378 -3.656 1.00 41.75 113 THR A C 1
ATOM 888 O O . THR A 1 113 ? -17.995 0.579 -2.881 1.00 41.75 113 THR A O 1
ATOM 891 N N . ARG A 1 114 ? -18.818 -1.380 -3.604 1.00 40.91 114 ARG A N 1
ATOM 892 C CA . ARG A 1 114 ? -19.841 -1.526 -2.557 1.00 40.91 114 ARG A CA 1
ATOM 893 C C . ARG A 1 114 ? -19.156 -1.900 -1.236 1.00 40.91 114 ARG A C 1
ATOM 895 O O . ARG A 1 114 ? -19.056 -3.067 -0.884 1.0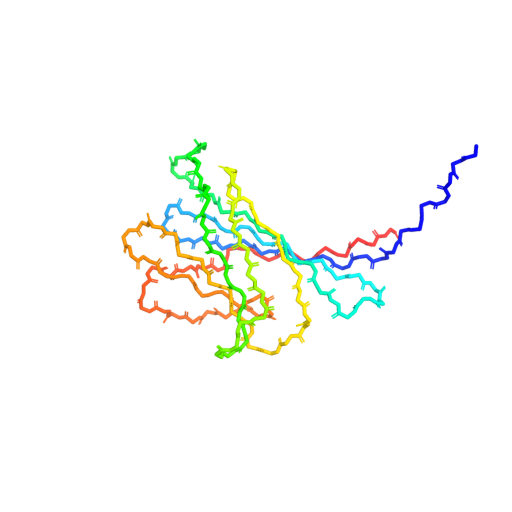0 40.91 114 ARG A O 1
ATOM 902 N N . GLY A 1 115 ? -18.626 -0.890 -0.558 1.00 45.41 115 GLY A N 1
ATOM 903 C CA . GLY A 1 115 ? -17.938 -0.984 0.725 1.00 45.41 115 GLY A CA 1
ATOM 904 C C . GLY A 1 115 ? -17.065 0.250 0.921 1.00 45.41 115 GLY A C 1
ATOM 905 O O . GLY A 1 115 ? -16.070 0.380 0.230 1.00 45.41 115 GLY A O 1
ATOM 906 N N . GLY A 1 116 ? -17.475 1.161 1.816 1.00 46.72 116 GLY A N 1
ATOM 907 C CA . GLY A 1 116 ? -16.733 2.357 2.258 1.00 46.72 116 GLY A CA 1
ATOM 908 C C . GLY A 1 116 ? -15.749 2.958 1.247 1.00 46.72 116 GLY A C 1
ATOM 909 O O . GLY A 1 116 ? -14.560 2.667 1.315 1.00 46.72 116 GLY A O 1
ATOM 910 N N . SER A 1 117 ? -16.256 3.793 0.340 1.00 51.97 117 SER A N 1
ATOM 911 C CA . SER A 1 117 ? -15.504 4.367 -0.781 1.00 51.97 117 SER A CA 1
ATOM 912 C C . SER A 1 117 ? -14.294 5.187 -0.315 1.00 51.97 117 SER A C 1
ATOM 914 O O . SER A 1 117 ? -14.458 6.174 0.404 1.00 51.97 117 SER A O 1
ATOM 916 N N . TRP A 1 118 ? -13.094 4.776 -0.738 1.00 52.91 118 TRP A N 1
ATOM 917 C CA . TRP A 1 118 ? -11.874 5.570 -0.618 1.00 52.91 118 TRP A CA 1
ATOM 918 C C . TRP A 1 118 ? -11.762 6.507 -1.809 1.00 52.91 118 TRP A C 1
ATOM 920 O O . TRP A 1 118 ? -11.744 6.057 -2.953 1.00 52.91 118 TRP A O 1
ATOM 930 N N . HIS A 1 119 ? -11.679 7.806 -1.543 1.00 61.09 119 HIS A N 1
ATOM 931 C CA . HIS A 1 119 ? -11.523 8.803 -2.595 1.00 61.09 119 HIS A CA 1
ATOM 932 C C . HIS A 1 119 ? -10.072 9.285 -2.639 1.00 61.09 119 HIS A C 1
ATOM 934 O O . HIS A 1 119 ? -9.491 9.533 -1.575 1.00 61.09 119 HIS A O 1
ATOM 940 N N . PRO A 1 120 ? -9.467 9.406 -3.836 1.00 59.69 120 PRO A N 1
ATOM 941 C CA . PRO A 1 120 ? -8.216 10.132 -3.964 1.00 59.69 120 PRO A CA 1
ATOM 942 C C . PRO A 1 120 ? -8.489 11.585 -3.575 1.00 59.69 120 PRO A C 1
ATOM 944 O O . PRO A 1 120 ? -9.359 12.232 -4.155 1.00 59.69 120 PRO A O 1
ATOM 947 N N . VAL A 1 121 ? -7.776 12.080 -2.569 1.00 71.06 121 VAL A N 1
ATOM 948 C CA . VAL A 1 121 ? -7.910 13.472 -2.107 1.00 71.06 121 VAL A CA 1
ATOM 949 C C . VAL A 1 121 ? -6.746 14.339 -2.571 1.00 71.06 121 VAL A C 1
ATOM 951 O O . VAL A 1 121 ? -6.876 15.556 -2.638 1.00 71.06 121 VAL A O 1
ATOM 954 N N . ALA A 1 122 ? -5.615 13.721 -2.919 1.00 71.38 122 ALA A N 1
ATOM 955 C CA . ALA A 1 122 ? -4.472 14.410 -3.494 1.00 71.38 122 ALA A CA 1
ATOM 956 C C . ALA A 1 122 ? -3.616 13.455 -4.332 1.00 71.38 122 ALA A C 1
ATOM 958 O O . ALA A 1 122 ? -3.437 12.284 -3.989 1.00 71.38 122 ALA A O 1
ATOM 959 N N . GLN A 1 123 ? -3.040 13.995 -5.403 1.00 71.94 123 GLN A N 1
ATOM 960 C CA . GLN A 1 123 ? -1.972 13.366 -6.167 1.00 71.94 123 GLN A CA 1
ATOM 961 C C . GLN A 1 123 ? -0.880 14.407 -6.395 1.00 71.94 123 GLN A C 1
ATOM 963 O O . GLN A 1 123 ? -1.160 15.505 -6.875 1.00 71.94 123 GLN A O 1
ATOM 968 N N . ARG A 1 124 ? 0.366 14.064 -6.073 1.00 73.12 124 ARG A N 1
ATOM 969 C CA . ARG A 1 124 ? 1.529 14.907 -6.359 1.00 73.12 124 ARG A CA 1
ATOM 970 C C . ARG A 1 124 ? 2.511 14.123 -7.211 1.00 73.12 124 ARG A C 1
ATOM 972 O O . ARG A 1 124 ? 2.883 12.995 -6.886 1.00 73.12 124 ARG A O 1
ATOM 979 N N . ARG A 1 125 ? 2.901 14.710 -8.339 1.00 66.06 125 ARG A N 1
ATOM 980 C CA . ARG A 1 125 ? 4.050 14.247 -9.111 1.00 66.06 125 ARG A CA 1
ATOM 981 C C . ARG A 1 125 ? 5.224 15.110 -8.703 1.00 66.06 125 ARG A C 1
ATOM 983 O O . ARG A 1 125 ? 5.185 16.316 -8.915 1.00 66.06 125 ARG A O 1
ATOM 990 N N . SER A 1 126 ? 6.241 14.479 -8.146 1.00 64.81 126 SER A N 1
ATOM 991 C CA . SER A 1 126 ? 7.497 15.145 -7.857 1.00 64.81 126 SER A CA 1
ATOM 992 C C . SER A 1 126 ? 8.523 14.558 -8.803 1.00 64.81 126 SER A C 1
ATOM 994 O O . SER A 1 126 ? 8.931 13.399 -8.687 1.00 64.81 126 SER A O 1
ATOM 996 N N . TYR A 1 127 ? 8.902 15.372 -9.778 1.00 53.16 127 TYR A N 1
ATOM 997 C CA . TYR A 1 127 ? 10.201 15.210 -10.392 1.00 53.16 127 TYR A CA 1
ATOM 998 C C . TYR A 1 127 ? 11.184 15.668 -9.329 1.00 53.16 127 TYR A C 1
ATOM 1000 O O . TYR A 1 127 ? 11.131 16.819 -8.902 1.00 53.16 127 TYR A O 1
ATOM 1008 N N . LEU A 1 128 ? 12.024 14.755 -8.845 1.00 48.88 128 LEU A N 1
ATOM 1009 C CA . LEU A 1 128 ? 13.280 15.193 -8.259 1.00 48.88 128 LEU A CA 1
ATOM 1010 C C . LEU A 1 128 ? 14.137 15.647 -9.450 1.00 48.88 128 LEU A C 1
ATOM 1012 O O . LEU A 1 128 ? 14.938 14.887 -9.992 1.00 48.88 128 LEU A O 1
ATOM 1016 N N . ASP A 1 129 ? 13.806 16.834 -9.948 1.00 43.25 129 ASP A N 1
ATOM 1017 C CA . ASP A 1 129 ? 14.658 17.628 -10.815 1.00 43.25 129 ASP A CA 1
ATOM 1018 C C . ASP A 1 129 ? 15.624 18.352 -9.875 1.00 43.25 129 ASP A C 1
ATOM 1020 O O . ASP A 1 129 ? 15.191 18.967 -8.895 1.00 43.25 129 ASP A O 1
ATOM 1024 N N . GLN A 1 130 ? 16.919 18.165 -10.122 1.00 48.69 130 GLN A N 1
ATOM 1025 C CA . GLN A 1 130 ? 17.952 19.070 -9.635 1.00 48.69 130 GLN A CA 1
ATOM 1026 C C . GLN A 1 130 ? 18.116 20.154 -10.689 1.00 48.69 130 GLN A C 1
ATOM 1028 O O . GLN A 1 130 ? 18.372 19.759 -11.850 1.00 48.69 130 GLN A O 1
#

pLDDT: mean 74.38, std 17.73, range [37.31, 95.56]

Sequence (130 aa):
MPAGLRTQQRLSRQYLYQAGDYSLDLRLENERGSPRVALVGQIQNRKQVGKRLGSVPVQLLSGKQVLAQATSNSLGEFQMEYEPSKHLRLYVPVRQAGKRVDVSPSQPVGRKTRGGSWHPVAQRRSYLDQ

Radius of gyration: 15.67 Å; chains: 1; bounding box: 57×31×34 Å